Protein AF-A0A1Y5HTQ9-F1 (afdb_monomer_lite)

pLDDT: mean 89.52, std 11.65, range [40.38, 97.0]

Organism: Oleispira antarctica (NCBI:txid188908)

Structure (mmCIF, N/CA/C/O backbone):
data_AF-A0A1Y5HTQ9-F1
#
_entry.id   AF-A0A1Y5HTQ9-F1
#
loop_
_atom_site.group_PDB
_atom_site.id
_atom_site.type_symbol
_atom_site.label_atom_id
_atom_site.label_alt_id
_atom_site.label_comp_id
_atom_site.label_asym_id
_atom_site.label_entity_id
_atom_site.label_seq_id
_atom_site.pdbx_PDB_ins_code
_atom_site.Cartn_x
_atom_site.Cartn_y
_atom_site.Cartn_z
_atom_site.occupancy
_atom_site.B_iso_or_equiv
_atom_site.auth_seq_id
_atom_site.auth_comp_id
_atom_site.auth_asym_id
_atom_site.auth_atom_id
_atom_site.pdbx_PDB_model_num
ATOM 1 N N . GLY A 1 1 ? 5.884 -2.152 -13.957 1.00 71.38 1 GLY A N 1
ATOM 2 C CA . GLY A 1 1 ? 4.675 -1.355 -14.248 1.00 71.38 1 GLY A CA 1
ATOM 3 C C . GLY A 1 1 ? 3.419 -2.029 -13.729 1.00 71.38 1 GLY A C 1
ATOM 4 O O . GLY A 1 1 ? 2.975 -1.694 -12.642 1.00 71.38 1 GLY A O 1
ATOM 5 N N . ASN A 1 2 ? 2.873 -3.005 -14.464 1.00 87.19 2 ASN A N 1
ATOM 6 C CA . ASN A 1 2 ? 1.521 -3.533 -14.214 1.00 87.19 2 ASN A CA 1
ATOM 7 C C . ASN A 1 2 ? 1.318 -4.186 -12.834 1.00 87.19 2 ASN A C 1
ATOM 9 O O . ASN A 1 2 ? 0.349 -3.874 -12.155 1.00 87.19 2 ASN A O 1
ATOM 13 N N . TRP A 1 3 ? 2.259 -5.024 -12.386 1.00 89.12 3 TRP A N 1
ATOM 14 C CA . TRP A 1 3 ? 2.217 -5.628 -11.047 1.00 89.12 3 TRP A CA 1
ATOM 15 C C . TRP A 1 3 ? 2.237 -4.590 -9.920 1.00 89.12 3 TRP A C 1
ATOM 17 O O . TRP A 1 3 ? 1.530 -4.741 -8.932 1.00 89.12 3 TRP A O 1
ATOM 27 N N . LEU A 1 4 ? 2.992 -3.502 -10.098 1.00 89.81 4 LEU A N 1
ATOM 28 C CA . LEU A 1 4 ? 3.053 -2.413 -9.124 1.00 89.81 4 LEU A CA 1
ATOM 29 C C . LEU A 1 4 ? 1.726 -1.646 -9.053 1.00 89.81 4 LEU A C 1
ATOM 31 O O . LEU A 1 4 ? 1.277 -1.282 -7.971 1.00 89.81 4 LEU A O 1
ATOM 35 N N . MET A 1 5 ? 1.079 -1.444 -10.205 1.00 92.19 5 MET A N 1
ATOM 36 C CA . MET A 1 5 ? -0.250 -0.835 -10.273 1.00 92.19 5 MET A CA 1
ATOM 37 C C . MET A 1 5 ? -1.314 -1.730 -9.627 1.00 92.19 5 MET A C 1
ATOM 39 O O . MET A 1 5 ? -2.155 -1.217 -8.900 1.00 92.19 5 MET A O 1
ATOM 43 N N . LEU A 1 6 ? -1.258 -3.051 -9.839 1.00 94.94 6 LEU A N 1
ATOM 44 C CA . LEU A 1 6 ? -2.165 -4.012 -9.198 1.00 94.94 6 LEU A CA 1
ATOM 45 C C . LEU A 1 6 ? -1.991 -4.047 -7.679 1.00 94.94 6 LEU A C 1
ATOM 47 O O . LEU A 1 6 ? -2.980 -4.024 -6.956 1.00 94.94 6 LEU A O 1
ATOM 51 N N . LEU A 1 7 ? -0.747 -4.060 -7.194 1.00 94.69 7 LEU A N 1
ATOM 52 C CA . LEU A 1 7 ? -0.464 -4.039 -5.760 1.00 94.69 7 LEU A CA 1
ATOM 53 C C . LEU A 1 7 ? -0.940 -2.732 -5.113 1.00 94.69 7 LEU A C 1
ATOM 55 O O . LEU A 1 7 ? -1.562 -2.763 -4.055 1.00 94.69 7 LEU A O 1
ATOM 59 N N . GLY A 1 8 ? -0.710 -1.595 -5.776 1.00 94.75 8 GLY A N 1
ATOM 60 C CA . GLY A 1 8 ? -1.253 -0.312 -5.338 1.00 94.75 8 GLY A CA 1
ATOM 61 C C . GLY A 1 8 ? -2.785 -0.308 -5.316 1.00 94.75 8 GLY A C 1
ATOM 62 O O . GLY A 1 8 ? -3.373 0.115 -4.330 1.00 94.75 8 GLY A O 1
ATOM 63 N N . LEU A 1 9 ? -3.440 -0.845 -6.350 1.00 95.75 9 LEU A N 1
ATOM 64 C CA . LEU A 1 9 ? -4.901 -0.945 -6.402 1.00 95.75 9 LEU A CA 1
ATOM 65 C C . LEU A 1 9 ? -5.455 -1.802 -5.257 1.00 95.75 9 LEU A C 1
ATOM 67 O O . LEU A 1 9 ? -6.377 -1.371 -4.570 1.00 95.75 9 LEU A O 1
ATOM 71 N N . ALA A 1 10 ? -4.876 -2.982 -5.029 1.00 96.69 10 ALA A N 1
ATOM 72 C CA . ALA A 1 10 ? -5.281 -3.866 -3.941 1.00 96.69 10 ALA A CA 1
ATOM 73 C C . ALA A 1 10 ? -5.116 -3.185 -2.572 1.00 96.69 10 ALA A C 1
ATOM 75 O O . ALA A 1 10 ? -6.040 -3.206 -1.764 1.00 96.69 10 ALA A O 1
ATOM 76 N N . GLY A 1 11 ? -3.981 -2.516 -2.338 1.00 95.75 11 GLY A N 1
ATOM 77 C CA . GLY A 1 11 ? -3.746 -1.753 -1.111 1.00 95.75 11 GLY A CA 1
ATOM 78 C C . GLY A 1 11 ? -4.756 -0.619 -0.911 1.00 95.75 11 GLY A C 1
ATOM 79 O O . GLY A 1 11 ? -5.281 -0.452 0.185 1.00 95.75 11 GLY A O 1
ATOM 80 N N . THR A 1 12 ? -5.088 0.127 -1.970 1.00 95.75 12 THR A N 1
ATOM 81 C CA . THR A 1 12 ? -6.109 1.185 -1.920 1.00 95.75 12 THR A CA 1
ATOM 82 C C . THR A 1 12 ? -7.492 0.634 -1.569 1.00 95.75 12 THR A C 1
ATOM 84 O O . THR A 1 12 ? -8.167 1.221 -0.727 1.00 95.75 12 THR A O 1
ATOM 87 N N . VAL A 1 13 ? -7.910 -0.484 -2.171 1.00 97.00 13 VAL A N 1
ATOM 88 C CA . VAL A 1 13 ? -9.207 -1.117 -1.866 1.00 97.00 13 VAL A CA 1
ATOM 89 C C . VAL A 1 13 ? -9.259 -1.568 -0.407 1.00 97.00 13 VAL A C 1
ATOM 91 O O . VAL A 1 13 ? -10.197 -1.211 0.300 1.00 97.00 13 VAL A O 1
ATOM 94 N N . LEU A 1 14 ? -8.217 -2.253 0.073 1.00 95.75 14 LEU A N 1
ATOM 95 C CA . LEU A 1 14 ? -8.137 -2.701 1.467 1.00 95.75 14 LEU A CA 1
ATOM 96 C C . LEU A 1 14 ? -8.176 -1.527 2.454 1.00 95.75 14 LEU A C 1
ATOM 98 O O . LEU A 1 14 ? -8.886 -1.585 3.456 1.00 95.75 14 LEU A O 1
ATOM 102 N N . SER A 1 15 ? -7.462 -0.434 2.171 1.00 95.00 15 SER A N 1
ATOM 103 C CA . SER A 1 15 ? -7.527 0.761 3.015 1.00 95.00 15 SER A CA 1
ATOM 104 C C . SER A 1 15 ? -8.932 1.370 3.068 1.00 95.00 15 SER A C 1
ATOM 106 O O . SER A 1 15 ? -9.369 1.799 4.133 1.00 95.00 15 SER A O 1
ATOM 108 N N . ILE A 1 16 ? -9.654 1.402 1.943 1.00 94.88 16 ILE A N 1
ATOM 109 C CA . ILE A 1 16 ? -11.036 1.903 1.890 1.00 94.88 16 ILE A CA 1
ATOM 110 C C . ILE A 1 16 ? -11.965 1.001 2.713 1.00 94.88 16 ILE A C 1
ATOM 112 O O . ILE A 1 16 ? -12.786 1.510 3.475 1.00 94.88 16 ILE A O 1
ATOM 116 N N . GLU A 1 17 ? -11.819 -0.320 2.615 1.00 95.44 17 GLU A N 1
ATOM 117 C CA . GLU A 1 17 ? -12.604 -1.261 3.418 1.00 95.44 17 GLU A CA 1
ATOM 118 C C . GLU A 1 17 ? -12.394 -1.038 4.921 1.00 95.44 17 GLU A C 1
ATOM 120 O O . GLU A 1 17 ? -13.370 -0.932 5.665 1.00 95.44 17 GLU A O 1
ATOM 125 N N . VAL A 1 18 ? -11.143 -0.878 5.364 1.00 93.25 18 VAL A N 1
ATOM 126 C CA . VAL A 1 18 ? -10.815 -0.605 6.775 1.00 93.25 18 VAL A CA 1
ATOM 127 C C . VAL A 1 18 ? -11.386 0.736 7.248 1.00 93.25 18 VAL A C 1
ATOM 129 O O . VAL A 1 18 ? -11.886 0.824 8.367 1.00 93.25 18 VAL A O 1
ATOM 132 N N . CYS A 1 19 ? -11.328 1.782 6.419 1.00 92.44 19 CYS A N 1
ATOM 133 C CA . CYS A 1 19 ? -11.805 3.114 6.800 1.00 92.44 19 CYS A CA 1
ATOM 134 C C . CYS A 1 19 ? -13.334 3.254 6.797 1.00 92.44 19 CYS A C 1
ATOM 136 O O . CYS A 1 19 ? -13.848 4.066 7.560 1.00 92.44 19 CYS A O 1
ATOM 138 N N . TYR A 1 20 ? -14.051 2.528 5.932 1.00 91.31 20 TYR A N 1
ATOM 139 C CA . TYR A 1 20 ? -15.474 2.798 5.679 1.00 91.31 20 TYR A CA 1
ATOM 140 C C . TYR A 1 20 ? -16.392 1.587 5.845 1.00 91.31 20 TYR A C 1
ATOM 142 O O . TYR A 1 20 ? -17.497 1.742 6.352 1.00 91.31 20 TYR A O 1
ATOM 150 N N . VAL A 1 21 ? -15.971 0.395 5.419 1.00 92.38 21 VAL A N 1
ATOM 151 C CA . VAL A 1 21 ? -16.825 -0.808 5.461 1.00 92.38 21 VAL A CA 1
ATOM 152 C C . VAL A 1 21 ? -16.783 -1.449 6.845 1.00 92.38 21 VAL A C 1
ATOM 154 O O . VAL A 1 21 ? -17.816 -1.828 7.389 1.00 92.38 21 VAL A O 1
ATOM 157 N N . PHE A 1 22 ? -15.592 -1.526 7.436 1.00 92.56 22 PHE A N 1
ATOM 158 C CA . PHE A 1 22 ? -15.351 -2.146 8.739 1.00 92.56 22 PHE A CA 1
ATOM 159 C C . PHE A 1 22 ? -15.022 -1.115 9.825 1.00 92.56 22 PHE A C 1
ATOM 161 O O . PHE A 1 22 ? -14.329 -1.434 10.790 1.00 92.56 22 PHE A O 1
ATOM 168 N N . ALA A 1 23 ? -15.512 0.120 9.684 1.00 89.19 23 ALA A N 1
ATOM 169 C CA . ALA A 1 23 ? -15.175 1.228 10.578 1.00 89.19 23 ALA A CA 1
ATOM 170 C C . ALA A 1 23 ? -15.431 0.897 12.064 1.00 89.19 23 ALA A C 1
ATOM 172 O O . ALA A 1 23 ? -14.587 1.183 12.907 1.00 89.19 23 ALA A O 1
ATOM 173 N N . ASP A 1 24 ? -16.528 0.209 12.389 1.00 91.12 24 ASP A N 1
ATOM 174 C CA . ASP A 1 24 ? -16.855 -0.168 13.774 1.00 91.12 24 ASP A CA 1
ATOM 175 C C . ASP A 1 24 ? -15.990 -1.312 14.338 1.00 91.12 24 ASP A C 1
ATOM 177 O O . ASP A 1 24 ? -15.968 -1.542 15.546 1.00 91.12 24 ASP A O 1
ATOM 181 N N . GLN A 1 25 ? -15.270 -2.045 13.482 1.00 93.12 25 GLN A N 1
ATOM 182 C CA . GLN A 1 25 ? -14.413 -3.164 13.894 1.00 93.12 25 GLN A CA 1
ATOM 183 C C . GLN A 1 25 ? -12.971 -2.737 14.190 1.00 93.12 25 GLN A C 1
ATOM 185 O O . GLN A 1 25 ? -12.234 -3.471 14.850 1.00 93.12 25 GLN A O 1
ATOM 190 N N . PHE A 1 26 ? -12.556 -1.560 13.718 1.00 90.62 26 PHE A N 1
ATOM 191 C CA . PHE A 1 26 ? -11.183 -1.078 13.831 1.00 90.62 26 PHE A CA 1
ATOM 192 C C . PHE A 1 26 ? -11.081 0.182 14.684 1.00 90.62 26 PHE A C 1
ATOM 194 O O . PHE A 1 26 ? -11.918 1.079 14.626 1.00 90.62 26 PHE A O 1
ATOM 201 N N . SER A 1 27 ? -9.991 0.280 15.451 1.00 93.56 27 SER A N 1
ATOM 202 C CA . SER A 1 27 ? -9.709 1.467 16.257 1.00 93.56 27 SER A CA 1
ATOM 203 C C . SER A 1 27 ? -9.530 2.714 15.386 1.00 93.56 27 SER A C 1
ATOM 205 O O . SER A 1 27 ? -9.064 2.636 14.246 1.00 93.56 27 SER A O 1
ATOM 207 N N . LEU A 1 28 ? -9.800 3.884 15.963 1.00 92.94 28 LEU A N 1
ATOM 208 C CA . LEU A 1 28 ? -9.615 5.168 15.285 1.00 92.94 28 LEU A CA 1
ATOM 209 C C . LEU A 1 28 ? -8.168 5.360 14.788 1.00 92.94 28 LEU A C 1
ATOM 211 O O . LEU A 1 28 ? -7.943 5.854 13.688 1.00 92.94 28 LEU A O 1
ATOM 215 N N . MET A 1 29 ? -7.182 4.880 15.553 1.00 94.94 29 MET A N 1
ATOM 216 C CA . MET A 1 29 ? -5.772 4.855 15.143 1.00 94.94 29 MET A CA 1
ATOM 217 C C . MET A 1 29 ? -5.549 4.027 13.870 1.00 94.94 29 MET A C 1
ATOM 219 O O . MET A 1 29 ? -4.851 4.467 12.955 1.00 94.94 29 MET A O 1
ATOM 223 N N . THR A 1 30 ? -6.147 2.837 13.792 1.00 94.06 30 TH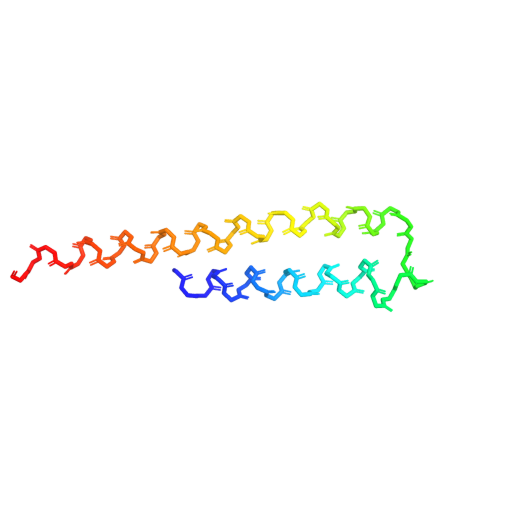R A N 1
ATOM 224 C CA . THR A 1 30 ? -6.037 1.960 12.618 1.00 94.06 30 THR A CA 1
ATOM 225 C C . THR A 1 30 ? -6.676 2.600 11.389 1.00 94.06 30 THR A C 1
ATOM 227 O O . THR A 1 30 ? -6.092 2.548 10.310 1.00 94.06 30 THR A O 1
ATOM 230 N N . GLN A 1 31 ? -7.822 3.263 11.549 1.00 94.44 31 GLN A N 1
ATOM 231 C CA . GLN A 1 31 ? -8.479 3.983 10.456 1.00 94.44 31 GLN A CA 1
ATOM 232 C C . GLN A 1 31 ? -7.616 5.142 9.932 1.00 94.44 31 GLN A C 1
ATOM 234 O O . GLN A 1 31 ? -7.482 5.299 8.720 1.00 94.44 31 GLN A O 1
ATOM 239 N N . VAL A 1 32 ? -6.969 5.913 10.816 1.00 96.19 32 VAL A N 1
ATOM 240 C CA . VAL A 1 32 ? -6.038 6.988 10.419 1.00 96.19 32 VAL A CA 1
ATOM 241 C C . VAL A 1 32 ? -4.839 6.421 9.655 1.00 96.19 32 VAL A C 1
ATOM 243 O O . VAL A 1 32 ? -4.482 6.932 8.592 1.00 96.19 32 VAL A O 1
ATOM 246 N N . ALA A 1 33 ? -4.242 5.336 10.150 1.00 96.44 33 ALA A N 1
ATOM 247 C CA . ALA A 1 33 ? -3.131 4.672 9.472 1.00 96.44 33 ALA A CA 1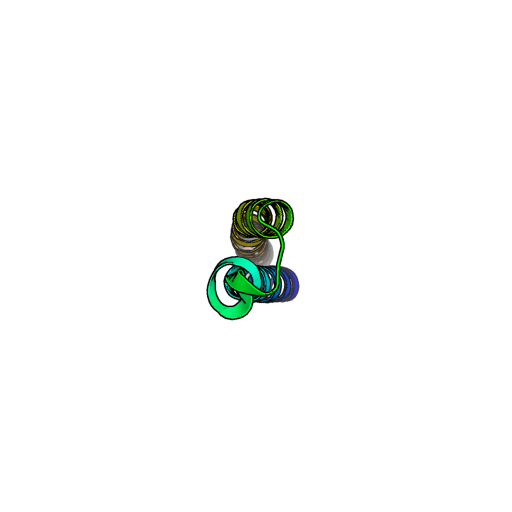
ATOM 248 C C . ALA A 1 33 ? -3.542 4.121 8.094 1.00 96.44 33 ALA A C 1
ATOM 250 O O . ALA A 1 33 ? -2.805 4.294 7.120 1.00 96.44 33 ALA A O 1
ATOM 251 N N . ALA A 1 34 ? -4.725 3.508 7.989 1.00 95.31 34 ALA A N 1
ATOM 252 C CA . ALA A 1 34 ? -5.270 3.004 6.731 1.00 95.31 34 ALA A CA 1
ATOM 253 C C . ALA A 1 34 ? -5.516 4.140 5.728 1.00 95.31 34 ALA A C 1
ATOM 255 O O . ALA A 1 34 ? -5.129 4.012 4.567 1.00 95.31 34 ALA A O 1
ATOM 256 N N . HIS A 1 35 ? -6.048 5.276 6.188 1.00 95.00 35 HIS A N 1
ATOM 257 C CA . HIS A 1 35 ? -6.293 6.454 5.360 1.00 95.00 35 HIS A CA 1
ATOM 258 C C . HIS A 1 35 ? -4.998 7.072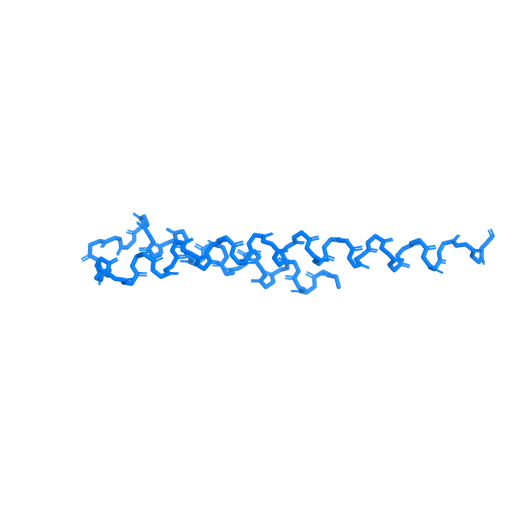 4.809 1.00 95.00 35 HIS A C 1
ATOM 260 O O . HIS A 1 35 ? -4.905 7.362 3.616 1.00 95.00 35 HIS A O 1
ATOM 266 N N . ILE A 1 36 ? -3.962 7.218 5.645 1.00 96.75 36 ILE A N 1
ATOM 267 C CA . ILE A 1 36 ? -2.629 7.665 5.201 1.00 96.75 36 ILE A CA 1
ATOM 268 C C . ILE A 1 36 ? -2.041 6.659 4.203 1.00 96.75 36 ILE A C 1
ATOM 270 O O . ILE A 1 36 ? -1.489 7.048 3.172 1.00 96.75 36 ILE A O 1
ATOM 274 N N . SER A 1 37 ? -2.202 5.362 4.472 1.00 96.06 37 SER A N 1
ATOM 275 C CA . SER A 1 37 ? -1.732 4.299 3.575 1.00 96.06 37 SER A CA 1
ATOM 276 C C . SER A 1 37 ? -2.409 4.363 2.201 1.00 96.06 37 SER A C 1
ATOM 278 O O . SER A 1 37 ? -1.746 4.132 1.191 1.00 96.06 37 SER A O 1
ATOM 280 N N . THR A 1 38 ? -3.677 4.787 2.120 1.00 95.62 38 THR A N 1
ATOM 281 C CA . THR A 1 38 ? -4.380 5.022 0.844 1.00 95.62 38 THR A CA 1
ATOM 282 C C . THR A 1 38 ? -3.634 6.015 -0.046 1.00 95.62 38 THR A C 1
ATOM 284 O O . THR A 1 38 ? -3.505 5.776 -1.248 1.00 95.62 38 THR A O 1
ATOM 287 N N . LEU A 1 39 ? -3.113 7.110 0.525 1.00 96.31 39 LEU A N 1
ATOM 288 C CA . LEU A 1 39 ? -2.324 8.102 -0.217 1.00 96.31 39 LEU A CA 1
ATOM 289 C C . LEU A 1 39 ? -1.044 7.469 -0.771 1.00 96.31 39 LEU A C 1
ATOM 291 O O . LEU A 1 39 ? -0.729 7.644 -1.949 1.00 96.31 39 LEU A O 1
ATOM 295 N N . LEU A 1 40 ? -0.339 6.682 0.046 1.00 96.75 40 LEU A N 1
ATOM 296 C CA . LEU A 1 40 ? 0.869 5.974 -0.383 1.00 96.75 40 LEU A CA 1
ATOM 297 C C . LEU A 1 40 ? 0.567 5.007 -1.536 1.00 96.75 40 LEU A C 1
ATOM 299 O O . LEU A 1 40 ? 1.241 5.051 -2.566 1.00 96.75 40 LEU A O 1
ATOM 303 N N . PHE A 1 41 ? -0.488 4.201 -1.435 1.00 96.25 41 PHE A N 1
ATOM 304 C CA . PHE A 1 41 ? -0.876 3.282 -2.506 1.00 96.25 41 PHE A CA 1
ATOM 305 C C . PHE A 1 41 ? -1.312 4.004 -3.787 1.00 96.25 41 PHE A C 1
ATOM 307 O O . PHE A 1 41 ? -0.894 3.611 -4.877 1.00 96.25 41 PHE A O 1
ATOM 314 N N . ALA A 1 42 ? -2.040 5.119 -3.684 1.00 95.00 42 ALA A N 1
ATOM 315 C CA . ALA A 1 42 ? -2.393 5.937 -4.844 1.00 95.00 42 ALA A CA 1
ATOM 316 C C . ALA A 1 42 ? -1.143 6.481 -5.564 1.00 95.00 42 ALA A C 1
ATOM 318 O O . ALA A 1 42 ? -1.057 6.447 -6.798 1.00 95.00 42 ALA A O 1
ATOM 319 N N . THR A 1 43 ? -0.129 6.925 -4.809 1.00 95.50 43 THR A N 1
ATOM 320 C CA . THR A 1 43 ? 1.154 7.342 -5.400 1.00 95.50 43 THR A CA 1
ATOM 321 C C . THR A 1 43 ? 1.896 6.179 -6.055 1.00 95.50 43 THR A C 1
ATOM 323 O O . THR A 1 43 ? 2.480 6.357 -7.126 1.00 95.50 43 THR A O 1
ATOM 326 N N . LEU A 1 44 ? 1.806 4.974 -5.484 1.00 95.00 44 LEU A N 1
ATOM 327 C CA . LEU A 1 44 ? 2.417 3.765 -6.030 1.00 95.00 44 LEU A CA 1
ATOM 328 C C . LEU A 1 44 ? 1.815 3.380 -7.390 1.00 95.00 44 LEU A C 1
ATOM 330 O O . LEU A 1 44 ? 2.555 3.049 -8.318 1.00 95.00 44 LEU A O 1
ATOM 334 N N . ILE A 1 45 ? 0.490 3.494 -7.545 1.00 95.00 45 ILE A N 1
ATOM 335 C CA . ILE A 1 45 ? -0.200 3.281 -8.829 1.00 95.00 45 ILE A CA 1
ATOM 336 C C . ILE A 1 45 ? 0.316 4.272 -9.877 1.00 95.00 45 ILE A C 1
ATOM 338 O O . ILE A 1 45 ? 0.704 3.868 -10.978 1.00 95.00 45 ILE A O 1
ATOM 342 N N . LYS A 1 46 ? 0.378 5.564 -9.527 1.00 94.00 46 LYS A N 1
ATOM 343 C CA . LYS A 1 46 ? 0.898 6.615 -10.415 1.00 94.00 46 LYS A CA 1
ATOM 344 C C . LYS A 1 46 ? 2.350 6.339 -10.813 1.00 94.00 46 LYS A C 1
ATOM 346 O O . LYS A 1 46 ? 2.693 6.452 -11.988 1.00 94.00 46 LYS A O 1
ATOM 351 N N . PHE A 1 47 ? 3.190 5.922 -9.868 1.00 93.44 47 PHE A N 1
ATOM 352 C CA . PHE A 1 47 ? 4.582 5.565 -10.138 1.00 93.44 47 PHE A CA 1
ATOM 353 C C . PHE A 1 47 ? 4.697 4.336 -11.057 1.00 93.44 47 PHE A C 1
ATOM 355 O O . PHE A 1 47 ? 5.460 4.344 -12.024 1.00 93.44 47 PHE A O 1
ATOM 362 N N . GLY A 1 48 ? 3.883 3.303 -10.826 1.00 92.44 48 GLY A N 1
ATOM 363 C CA . GLY A 1 48 ? 3.808 2.119 -11.685 1.00 92.44 48 GLY A CA 1
ATOM 364 C C . GLY A 1 48 ? 3.395 2.441 -13.121 1.00 92.44 48 GLY A C 1
ATOM 365 O O . GLY A 1 48 ? 3.957 1.859 -14.057 1.00 92.44 48 GLY A O 1
ATOM 366 N N . TYR A 1 49 ? 2.477 3.395 -13.293 1.00 93.25 49 TYR A N 1
ATOM 367 C CA . TYR A 1 49 ? 2.081 3.915 -14.598 1.00 93.25 49 TYR A CA 1
ATOM 368 C C . TYR A 1 49 ? 3.222 4.679 -15.279 1.00 93.25 49 TYR A C 1
ATOM 370 O O . TYR A 1 49 ? 3.554 4.378 -16.423 1.00 93.25 49 TYR A O 1
ATOM 378 N N . ILE A 1 50 ? 3.887 5.593 -14.565 1.00 94.12 50 ILE A N 1
ATOM 379 C CA . ILE A 1 50 ? 5.029 6.352 -15.100 1.00 94.12 50 ILE A CA 1
ATOM 380 C C . ILE A 1 50 ? 6.137 5.403 -15.570 1.00 94.12 50 ILE A C 1
ATOM 382 O O . ILE A 1 50 ? 6.601 5.529 -16.700 1.00 94.12 50 ILE A O 1
ATOM 386 N N . MET A 1 51 ? 6.508 4.398 -14.769 1.00 90.19 51 MET A N 1
ATOM 387 C CA . MET A 1 51 ? 7.501 3.398 -15.181 1.00 90.19 51 MET A CA 1
ATOM 388 C C . MET A 1 51 ? 7.066 2.605 -16.419 1.00 90.19 51 MET A C 1
ATOM 390 O O . MET A 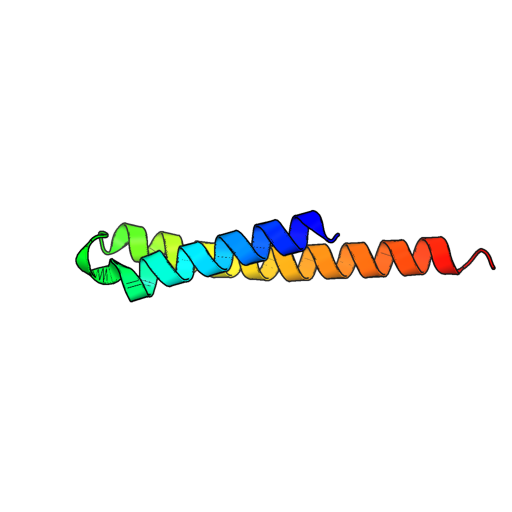1 51 ? 7.901 2.273 -17.256 1.00 90.19 51 MET A O 1
ATOM 394 N N . ARG A 1 52 ? 5.768 2.298 -16.562 1.00 88.94 52 ARG A N 1
ATOM 395 C CA . ARG A 1 52 ? 5.238 1.653 -17.773 1.00 88.94 52 ARG A CA 1
ATOM 396 C C . ARG A 1 52 ? 5.382 2.570 -18.990 1.00 88.94 52 ARG A C 1
ATOM 398 O O . ARG A 1 52 ? 5.802 2.093 -20.039 1.00 88.94 52 ARG A O 1
ATOM 405 N N . CYS A 1 53 ? 5.078 3.860 -18.856 1.00 89.25 53 CYS A N 1
ATOM 406 C CA . CYS A 1 53 ? 5.272 4.839 -19.926 1.00 89.25 53 CYS A CA 1
ATOM 407 C C . CYS A 1 53 ? 6.751 4.999 -20.300 1.00 89.25 53 CYS A C 1
ATOM 409 O O . CYS A 1 53 ? 7.059 5.048 -21.485 1.00 89.25 53 CYS A O 1
ATOM 411 N N . ILE A 1 54 ? 7.658 5.043 -19.318 1.00 90.19 54 ILE A N 1
ATOM 412 C CA . ILE A 1 54 ? 9.107 5.119 -19.559 1.00 90.19 54 ILE A CA 1
ATOM 413 C C . ILE A 1 54 ? 9.588 3.879 -20.312 1.00 90.19 54 ILE A C 1
ATOM 415 O O . ILE A 1 54 ? 10.280 4.022 -21.311 1.00 90.19 54 ILE A O 1
ATOM 419 N N . ALA A 1 55 ? 9.181 2.680 -19.886 1.00 86.56 55 ALA A N 1
ATOM 420 C CA . ALA A 1 55 ? 9.533 1.448 -20.585 1.00 86.56 55 ALA A CA 1
ATOM 421 C C . ALA A 1 55 ? 9.029 1.466 -22.038 1.00 86.56 55 ALA A C 1
ATOM 423 O O . ALA A 1 55 ? 9.797 1.208 -22.953 1.00 86.56 55 ALA A O 1
ATOM 424 N N . LEU A 1 56 ? 7.766 1.841 -22.269 1.00 86.38 56 LEU A N 1
ATOM 425 C CA . LEU A 1 56 ? 7.209 1.922 -23.625 1.00 86.38 56 LEU A CA 1
ATOM 426 C C . LEU A 1 56 ? 7.905 2.976 -24.500 1.00 86.38 56 LEU A C 1
ATOM 428 O O . LEU A 1 56 ? 8.079 2.732 -25.686 1.00 86.38 56 LEU A O 1
ATOM 432 N N . LYS A 1 57 ? 8.325 4.118 -23.935 1.00 83.75 57 LYS A N 1
ATOM 433 C CA . LYS A 1 57 ? 9.108 5.125 -24.669 1.00 83.75 57 LYS A CA 1
ATOM 434 C C . LYS A 1 57 ? 10.520 4.629 -24.98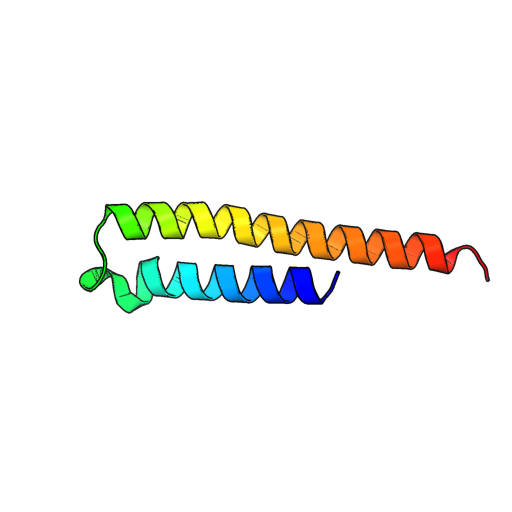4 1.00 83.75 57 LYS A C 1
ATOM 436 O O . LYS A 1 57 ? 10.931 4.697 -26.132 1.00 83.75 57 LYS A O 1
ATOM 441 N N . GLY A 1 58 ? 11.216 4.059 -24.001 1.00 75.62 58 GLY A N 1
ATOM 442 C CA . GLY A 1 58 ? 12.578 3.543 -24.174 1.00 75.62 58 GLY A CA 1
ATOM 443 C C . GLY A 1 58 ? 12.677 2.342 -25.121 1.00 75.62 58 GLY A C 1
ATOM 444 O O . GLY A 1 58 ? 13.696 2.178 -25.779 1.00 75.62 58 GLY A O 1
ATOM 445 N N . PHE A 1 59 ? 11.625 1.523 -25.231 1.00 63.84 59 PHE A N 1
ATOM 446 C CA . PHE A 1 59 ? 11.549 0.428 -26.209 1.00 63.84 59 PHE A CA 1
ATOM 447 C C . PHE A 1 59 ? 10.906 0.836 -27.549 1.00 63.84 59 PHE A C 1
ATOM 449 O O . PHE A 1 59 ? 10.965 0.062 -28.498 1.00 63.84 59 PHE A O 1
ATOM 456 N N . GLY A 1 60 ? 10.2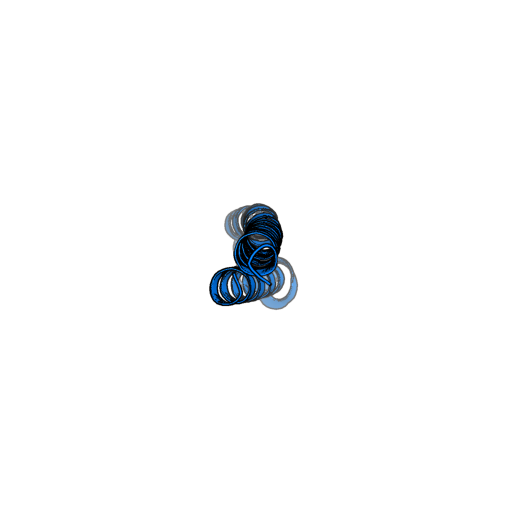86 2.018 -27.637 1.00 58.25 60 GLY A N 1
ATOM 457 C CA . GLY A 1 60 ? 9.590 2.506 -28.833 1.00 58.25 60 GLY A CA 1
ATOM 458 C C . GLY A 1 60 ? 10.451 3.330 -29.798 1.00 58.25 60 GLY A C 1
ATOM 459 O O . GLY A 1 60 ? 10.046 3.506 -30.937 1.00 58.25 60 GLY A O 1
ATOM 460 N N . GLU A 1 61 ? 11.627 3.809 -29.378 1.00 53.84 61 GLU A N 1
ATOM 461 C CA . GLU A 1 61 ? 12.575 4.558 -30.231 1.00 53.84 61 GLU A CA 1
ATOM 462 C C . GLU A 1 61 ? 13.510 3.665 -31.079 1.00 53.84 61 GLU A C 1
ATOM 464 O O . GLU A 1 61 ? 14.399 4.177 -31.751 1.00 53.84 61 GLU A O 1
ATOM 469 N N . VAL A 1 62 ? 13.330 2.336 -31.073 1.00 52.22 62 VAL A N 1
ATOM 470 C CA . VAL A 1 62 ? 14.144 1.383 -31.867 1.00 52.22 62 VAL A CA 1
ATOM 471 C C . VAL A 1 62 ? 13.347 0.778 -33.038 1.00 52.22 62 VAL A C 1
ATOM 473 O O . VAL A 1 62 ? 13.608 -0.351 -33.450 1.00 52.22 62 VAL A O 1
ATOM 476 N N . LEU A 1 63 ? 12.369 1.502 -33.594 1.00 40.38 63 LEU A N 1
ATOM 477 C CA . LEU A 1 63 ? 11.749 1.134 -34.875 1.00 40.38 63 LEU A CA 1
ATOM 478 C C . LEU A 1 63 ? 11.772 2.294 -35.870 1.00 40.38 63 LEU A C 1
ATOM 480 O O . LEU A 1 63 ? 11.320 3.395 -35.487 1.00 40.38 63 LEU A O 1
#

Radius of gyration: 15.82 Å; chains: 1; bounding box: 31×14×51 Å

Secondary structure (DSSP, 8-state):
-HHHHHHHHHHHHHHHIIIIISGGGS-HHHHHHHHHHHHHHHHHHHHHHHHHHHHHHHHHTT-

Foldseek 3Di:
DVVQLVVLVVLLVVLCCCQPVCVVVDDPVSNVVSVVSNVVSVVSNVVVVVVVVVVCVVVVVPD

Sequence (63 aa):
GNWLMLLGLAGTVLSIEVCYVFADQFSLMTQVAAHISTLLFATLIKFGYIMRCIALKGFGEVL